Protein AF-A0A6U1QZK3-F1 (afdb_monomer_lite)

Radius of gyration: 14.7 Å; chains: 1; bounding box: 31×35×44 Å

pLDDT: mean 92.08, std 10.58, range [42.16, 98.56]

Sequence (124 aa):
GLCRVFQFDGSTWNQKGQTINGEVASDWSGYSVALSGNGDIVIIGAGFNDGNGANSGHARVYEYVATSSIWVQLGQSLVGKAAGDGFGWSVGISDDGSRVIGGAPEDNGVDAGHAVVYQLMSST

Secondary structure (DSSP, 8-state):
-EE--EEE-SS-EEE-SS-EE-SSTTS-TTSEEEE-TTS-EEEEEETT--BTBTT-BEEEEEEEETTTTEEEE-SS-EE-SSTT--BTSEEEE-TTSSEEEEEETTTTSTT--EEEEEEPPP--

Structure (mmCIF, N/CA/C/O backbone):
data_AF-A0A6U1QZK3-F1
#
_entry.id   AF-A0A6U1QZK3-F1
#
loop_
_atom_site.group_PDB
_atom_site.id
_atom_site.type_symbol
_atom_site.label_atom_id
_atom_site.label_alt_id
_atom_site.label_comp_id
_atom_site.label_asym_id
_atom_site.label_entity_id
_atom_site.label_seq_id
_atom_site.pdbx_PDB_ins_code
_atom_site.Cartn_x
_atom_site.Cartn_y
_atom_site.Cartn_z
_atom_site.occupancy
_atom_site.B_iso_or_equiv
_atom_site.auth_seq_id
_atom_site.auth_comp_id
_atom_site.auth_asym_id
_atom_site.auth_atom_id
_atom_site.pdbx_PDB_model_num
ATOM 1 N N . GLY A 1 1 ? 12.145 5.640 3.321 1.00 89.62 1 GLY A N 1
ATOM 2 C CA . GLY A 1 1 ? 11.098 6.498 3.909 1.00 89.62 1 GLY A CA 1
ATOM 3 C C . GLY A 1 1 ? 10.452 5.786 5.079 1.00 89.62 1 GLY A C 1
ATOM 4 O O . GLY A 1 1 ? 10.914 4.710 5.448 1.00 89.62 1 GLY A O 1
ATOM 5 N N . LEU A 1 2 ? 9.425 6.386 5.678 1.00 94.50 2 LEU A N 1
ATOM 6 C CA . LEU A 1 2 ? 8.644 5.783 6.759 1.00 94.50 2 LEU A CA 1
ATOM 7 C C . LEU A 1 2 ? 7.157 6.053 6.540 1.00 94.50 2 LEU A C 1
ATOM 9 O O . LEU A 1 2 ? 6.796 7.089 5.986 1.00 94.50 2 LEU A O 1
ATOM 13 N N . CYS A 1 3 ? 6.312 5.137 7.002 1.00 97.12 3 CYS A N 1
ATOM 14 C CA . CYS A 1 3 ? 4.866 5.302 7.040 1.00 97.12 3 CYS A CA 1
ATOM 15 C C . CYS A 1 3 ? 4.375 5.165 8.485 1.00 97.12 3 CYS A C 1
ATOM 17 O O . CYS A 1 3 ? 4.872 4.338 9.256 1.00 97.12 3 CYS A O 1
ATOM 19 N N . ARG A 1 4 ? 3.406 5.997 8.865 1.00 98.12 4 ARG A N 1
ATOM 20 C CA . ARG A 1 4 ? 2.735 5.949 10.165 1.00 98.12 4 ARG A CA 1
ATOM 21 C C . ARG A 1 4 ? 1.242 6.065 9.932 1.00 98.12 4 ARG A C 1
ATOM 23 O O . ARG A 1 4 ? 0.808 6.942 9.190 1.00 98.12 4 ARG A O 1
ATOM 30 N N . VAL A 1 5 ? 0.481 5.211 10.601 1.00 98.12 5 VAL A N 1
ATOM 31 C CA . VAL A 1 5 ? -0.978 5.280 10.611 1.00 98.12 5 VAL A CA 1
ATOM 32 C C . VAL A 1 5 ? -1.409 5.950 11.906 1.00 98.12 5 VAL A C 1
ATOM 34 O O . VAL A 1 5 ? -0.869 5.649 12.970 1.00 98.12 5 VAL A O 1
ATOM 37 N N . PHE A 1 6 ? -2.363 6.872 11.821 1.00 98.12 6 PHE A N 1
ATOM 38 C CA . PHE A 1 6 ? -2.933 7.554 12.978 1.00 98.12 6 PHE A CA 1
ATOM 39 C C . PHE A 1 6 ? -4.438 7.309 13.032 1.00 98.12 6 PHE A C 1
ATOM 41 O O . PHE A 1 6 ? -5.105 7.279 12.001 1.00 98.12 6 PHE A O 1
ATOM 48 N N . GLN A 1 7 ? -4.963 7.155 14.242 1.00 97.44 7 GLN A N 1
ATOM 49 C CA . GLN A 1 7 ? -6.381 7.009 14.527 1.00 97.44 7 GLN A CA 1
ATOM 50 C C . GLN A 1 7 ? -6.826 8.152 15.437 1.00 97.44 7 GLN A C 1
ATOM 52 O O . GLN A 1 7 ? -6.197 8.424 16.462 1.00 97.44 7 GLN A O 1
ATOM 57 N N . PHE A 1 8 ? -7.904 8.825 15.044 1.00 97.88 8 PHE A N 1
ATOM 58 C CA . PHE A 1 8 ? -8.538 9.848 15.862 1.00 97.88 8 PHE A CA 1
ATOM 59 C C . PHE A 1 8 ? -9.473 9.192 16.879 1.00 97.88 8 PHE A C 1
ATOM 61 O O . PHE A 1 8 ? -10.332 8.398 16.497 1.00 97.88 8 PHE A O 1
ATOM 68 N N . ASP A 1 9 ? -9.317 9.517 18.160 1.00 96.69 9 ASP A N 1
ATOM 69 C CA . ASP A 1 9 ? -10.134 8.950 19.246 1.00 96.69 9 ASP A CA 1
ATOM 70 C C . ASP A 1 9 ? -11.348 9.817 19.631 1.00 96.69 9 ASP A C 1
ATOM 72 O O . ASP A 1 9 ? -12.047 9.525 20.600 1.00 96.69 9 ASP A O 1
ATOM 76 N N . GLY A 1 10 ? -11.603 10.888 18.874 1.00 98.12 10 GLY A N 1
ATOM 77 C CA . GLY A 1 10 ? -12.589 11.917 19.211 1.00 98.12 10 GLY A CA 1
ATOM 78 C C . GLY A 1 10 ? -11.968 13.178 19.819 1.00 98.12 10 GLY A C 1
ATOM 79 O O . GLY A 1 10 ? -12.636 14.209 19.876 1.00 98.12 10 GLY A O 1
ATOM 80 N N . SER A 1 11 ? -10.695 13.127 20.222 1.00 97.94 11 SER A N 1
ATOM 81 C CA . SER A 1 11 ? -9.973 14.248 20.831 1.00 97.94 11 SER A CA 1
ATOM 82 C C . SER A 1 11 ? -8.589 14.486 20.225 1.00 97.94 11 SER A C 1
ATOM 84 O O . SER A 1 11 ? -8.246 15.629 19.915 1.00 97.94 11 SER A O 1
ATOM 86 N N . THR A 1 12 ? -7.807 13.429 19.998 1.00 98.38 12 THR A N 1
ATOM 87 C CA . THR A 1 12 ? -6.436 13.513 19.490 1.00 98.38 12 THR A CA 1
ATOM 88 C C . THR A 1 12 ? -6.171 12.477 18.407 1.00 98.38 12 THR A C 1
ATOM 90 O O . THR A 1 12 ? -6.818 11.433 18.315 1.00 98.38 12 THR A O 1
ATOM 93 N N . TRP A 1 13 ? -5.194 12.784 17.551 1.00 98.38 13 TRP A N 1
ATOM 94 C CA . TRP A 1 13 ? -4.629 11.824 16.609 1.00 98.38 13 TRP A CA 1
ATOM 95 C C . TRP A 1 13 ? -3.545 11.018 17.312 1.00 98.38 13 TRP A C 1
ATOM 97 O O . TRP A 1 13 ? -2.475 11.543 17.621 1.00 98.38 13 TRP A O 1
ATOM 107 N N . ASN A 1 14 ? -3.819 9.739 17.542 1.00 97.94 14 ASN A N 1
ATOM 108 C CA . ASN A 1 14 ? -2.888 8.817 18.178 1.00 97.94 14 ASN A CA 1
ATOM 109 C C . ASN A 1 14 ? -2.304 7.881 17.127 1.00 97.94 14 ASN A C 1
ATOM 111 O O . ASN A 1 14 ? -3.010 7.436 16.224 1.00 97.94 14 ASN A O 1
ATOM 115 N N . GLN A 1 15 ? -1.013 7.572 17.218 1.00 98.06 15 GLN A N 1
ATOM 116 C CA . GLN A 1 15 ? -0.415 6.623 16.284 1.00 98.06 15 GLN A CA 1
ATOM 117 C C . GLN A 1 15 ? -0.988 5.219 16.532 1.00 98.06 15 GLN A C 1
ATOM 119 O O . GLN A 1 15 ? -0.946 4.714 17.653 1.00 98.06 15 GLN A O 1
ATOM 124 N N . LYS A 1 16 ? -1.509 4.590 15.478 1.00 97.88 16 LYS A N 1
ATOM 125 C CA . LYS A 1 16 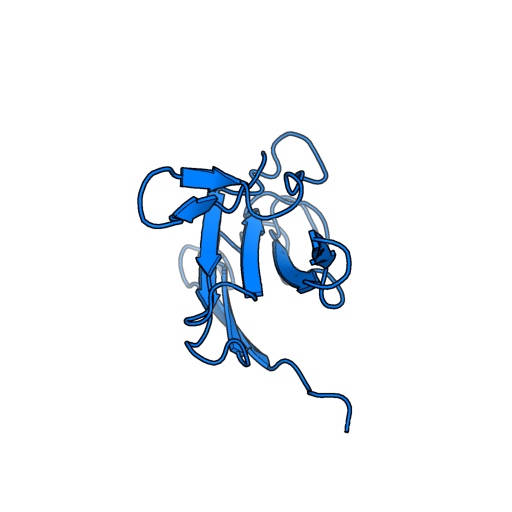? -2.022 3.219 15.488 1.00 97.88 16 LYS A CA 1
ATOM 126 C C . LYS A 1 16 ? -0.880 2.277 15.115 1.00 97.88 16 LYS A C 1
ATOM 128 O O . LYS A 1 16 ? -0.461 2.243 13.960 1.00 97.88 16 LYS A O 1
ATOM 133 N N . GLY A 1 17 ? -0.367 1.536 16.095 1.00 98.06 17 GLY A N 1
ATOM 134 C CA . GLY A 1 17 ? 0.755 0.606 15.930 1.00 98.06 17 GLY A CA 1
ATOM 135 C C . GLY A 1 17 ? 2.122 1.265 15.704 1.00 98.06 17 GLY A C 1
ATOM 136 O O . GLY A 1 17 ? 2.292 2.484 15.817 1.00 98.06 17 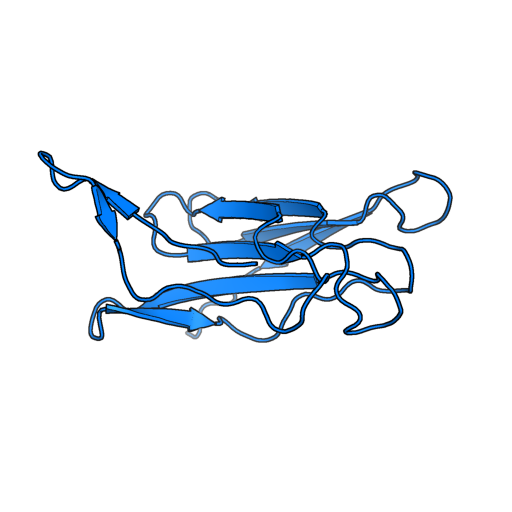GLY A O 1
ATOM 137 N N . GLN A 1 18 ? 3.137 0.448 15.409 1.00 98.38 18 GLN A N 1
ATOM 138 C CA . GLN A 1 18 ? 4.507 0.924 15.191 1.00 98.38 18 GLN A CA 1
ATOM 139 C C . GLN A 1 18 ? 4.686 1.650 13.844 1.00 98.38 18 GLN 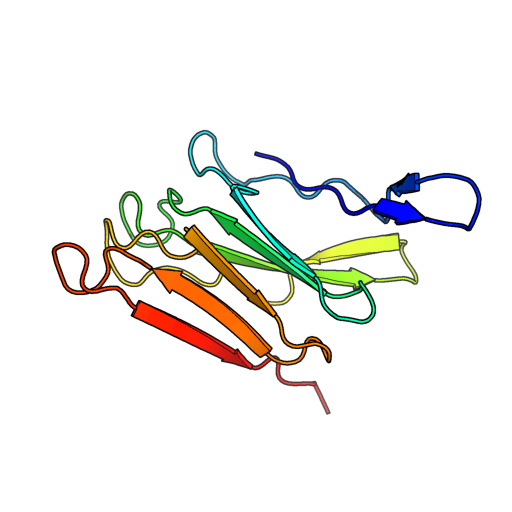A C 1
ATOM 141 O O . GLN A 1 18 ? 3.888 1.493 12.924 1.00 98.38 18 GLN A O 1
ATOM 146 N N . THR A 1 19 ? 5.773 2.423 13.712 1.00 98.38 19 THR A N 1
ATOM 147 C CA . THR A 1 19 ? 6.183 2.992 12.412 1.00 98.38 19 THR A CA 1
ATOM 148 C C . THR A 1 19 ? 6.567 1.856 11.462 1.00 98.38 19 THR A C 1
ATOM 150 O O . THR A 1 19 ? 7.350 0.982 11.835 1.00 98.38 19 THR A O 1
ATOM 153 N N . ILE A 1 20 ? 6.070 1.895 10.227 1.00 98.38 20 ILE A N 1
ATOM 154 C CA . ILE A 1 20 ? 6.466 0.964 9.171 1.00 98.38 20 ILE A CA 1
ATOM 155 C C . ILE A 1 20 ? 7.657 1.575 8.428 1.00 98.38 20 ILE A C 1
ATOM 157 O O . ILE A 1 20 ? 7.541 2.630 7.798 1.00 98.38 20 ILE A O 1
ATOM 161 N N . ASN A 1 21 ? 8.818 0.930 8.530 1.00 97.56 21 ASN A N 1
ATOM 162 C CA . ASN A 1 21 ? 10.058 1.418 7.930 1.00 97.56 21 ASN A CA 1
ATOM 163 C C . ASN A 1 21 ? 10.209 0.926 6.484 1.00 97.56 21 ASN A C 1
ATOM 165 O O . ASN A 1 21 ? 9.908 -0.228 6.167 1.00 97.56 21 ASN A O 1
ATOM 169 N N . GLY A 1 22 ? 10.716 1.799 5.611 1.00 95.81 22 GLY A N 1
ATOM 170 C CA . GLY A 1 22 ? 11.266 1.388 4.319 1.00 95.81 22 GLY A CA 1
ATOM 171 C C . GLY A 1 22 ? 12.481 0.470 4.482 1.00 95.81 22 GLY A C 1
ATOM 172 O O . GLY A 1 22 ? 13.102 0.450 5.543 1.00 95.81 22 GLY A O 1
ATOM 173 N N . GLU A 1 23 ? 12.805 -0.278 3.431 1.00 94.06 23 GLU A N 1
ATOM 174 C CA . GLU A 1 23 ? 13.850 -1.313 3.462 1.00 94.06 23 GLU A CA 1
ATOM 175 C C . GLU A 1 23 ? 15.238 -0.726 3.211 1.00 94.06 23 GLU A C 1
ATOM 177 O O . GLU A 1 23 ? 16.161 -0.962 3.990 1.00 94.06 23 GLU A O 1
ATOM 182 N N . VAL A 1 24 ? 15.368 0.086 2.157 1.00 94.31 24 VAL A N 1
ATOM 183 C CA . VAL A 1 24 ? 16.640 0.670 1.721 1.00 94.31 24 VAL A CA 1
ATOM 184 C C . VAL A 1 24 ? 16.492 2.182 1.509 1.00 94.31 24 VAL A C 1
ATOM 186 O O . VAL A 1 24 ? 15.394 2.729 1.331 1.00 94.31 24 VAL A O 1
ATOM 189 N N . ALA A 1 25 ? 17.612 2.899 1.626 1.00 93.75 25 ALA A N 1
ATOM 190 C CA . ALA A 1 25 ? 17.682 4.315 1.288 1.00 93.75 25 ALA A CA 1
ATOM 191 C C . ALA A 1 25 ? 17.373 4.521 -0.204 1.00 93.75 25 ALA A C 1
ATOM 193 O O . ALA A 1 25 ? 17.739 3.698 -1.028 1.00 93.75 25 ALA A O 1
ATOM 194 N N . SER A 1 26 ? 16.734 5.640 -0.546 1.00 93.62 26 SER A N 1
ATOM 195 C CA . SER A 1 26 ? 16.379 6.007 -1.929 1.00 93.62 26 SER A CA 1
ATOM 196 C C . SER A 1 26 ? 15.298 5.168 -2.632 1.00 93.62 26 SER A C 1
ATOM 198 O O . SER A 1 26 ? 14.822 5.615 -3.664 1.00 93.62 26 SER A O 1
ATOM 200 N N . ASP A 1 27 ? 14.763 4.107 -2.022 1.00 95.38 27 ASP A N 1
ATOM 201 C CA . ASP A 1 27 ? 13.615 3.353 -2.583 1.00 95.38 27 ASP A CA 1
ATOM 202 C C . ASP A 1 27 ? 12.278 4.111 -2.546 1.00 95.38 27 ASP A C 1
ATOM 204 O O . ASP A 1 27 ? 11.280 3.705 -3.140 1.00 95.38 27 ASP A O 1
ATOM 208 N N . TRP A 1 28 ? 12.230 5.190 -1.762 1.00 96.50 28 TRP A N 1
ATOM 209 C CA . TRP A 1 28 ? 11.054 6.052 -1.585 1.00 96.50 28 TRP A CA 1
ATOM 210 C C . TRP A 1 28 ? 9.818 5.316 -1.042 1.00 96.50 28 TRP A C 1
ATOM 212 O O . TRP A 1 28 ? 8.682 5.697 -1.307 1.00 96.50 28 TRP A O 1
ATOM 222 N N . SER A 1 29 ? 10.020 4.300 -0.197 1.00 97.25 29 SER A N 1
ATOM 223 C CA . SER A 1 29 ? 8.909 3.698 0.553 1.00 97.25 29 SER A CA 1
ATOM 224 C C . SER A 1 29 ? 8.131 4.756 1.338 1.00 97.25 29 SER A C 1
ATOM 226 O O . SER A 1 29 ? 8.727 5.549 2.081 1.00 97.25 29 SER A O 1
ATOM 228 N N . GLY A 1 30 ? 6.809 4.741 1.152 1.00 97.56 30 GLY A N 1
ATOM 229 C CA . GLY A 1 30 ? 5.882 5.739 1.681 1.00 97.56 30 GLY A CA 1
ATOM 230 C C . GLY A 1 30 ? 5.508 6.834 0.682 1.00 97.56 30 GLY A C 1
ATOM 231 O O . GLY A 1 30 ? 4.771 7.736 1.062 1.00 97.56 30 GLY A O 1
ATOM 232 N N . TYR A 1 31 ? 5.994 6.772 -0.565 1.00 97.62 31 TYR A N 1
ATOM 233 C CA . TYR A 1 31 ? 5.641 7.744 -1.603 1.00 97.62 31 TYR A CA 1
ATOM 234 C C . TYR A 1 31 ? 4.145 7.720 -1.938 1.00 97.62 31 TYR A C 1
ATOM 236 O O . TYR A 1 31 ? 3.518 8.768 -2.067 1.00 97.62 31 TYR A O 1
ATOM 244 N N . SER A 1 32 ? 3.566 6.523 -2.032 1.00 98.19 32 SER A N 1
ATOM 245 C CA . SER A 1 32 ? 2.132 6.316 -2.218 1.00 98.19 32 SER A CA 1
ATOM 246 C C . SER A 1 32 ? 1.597 5.409 -1.109 1.00 98.19 32 SER A C 1
ATOM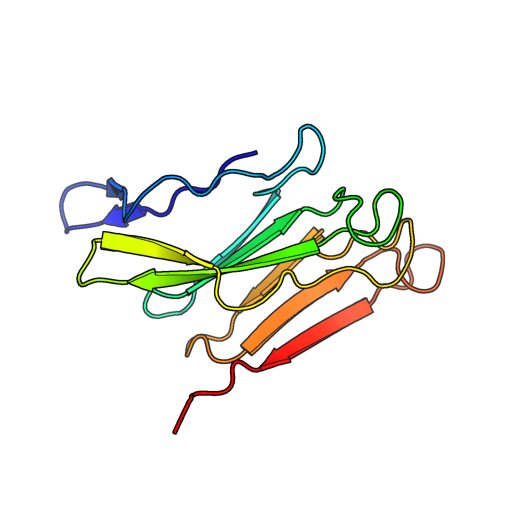 248 O O . SER A 1 32 ? 2.264 4.459 -0.685 1.00 98.19 32 SER A O 1
ATOM 250 N N . VAL A 1 33 ? 0.410 5.731 -0.592 1.00 98.38 33 VAL A N 1
ATOM 251 C CA . VAL A 1 33 ? -0.243 4.978 0.485 1.00 98.38 33 VAL A CA 1
ATOM 252 C C . VAL A 1 33 ? -1.749 4.917 0.255 1.00 98.38 33 VAL A C 1
ATOM 254 O O . VAL A 1 33 ? -2.343 5.887 -0.211 1.00 98.38 33 VAL A O 1
ATOM 257 N N . ALA A 1 34 ? -2.370 3.795 0.612 1.00 98.38 34 ALA A N 1
ATOM 258 C CA . ALA A 1 34 ? -3.824 3.659 0.658 1.00 98.38 34 ALA A CA 1
ATOM 259 C C . ALA A 1 34 ? -4.239 2.765 1.834 1.00 98.38 34 ALA A C 1
ATOM 261 O O . ALA A 1 34 ? -3.497 1.860 2.215 1.00 98.38 34 ALA A O 1
ATOM 262 N N . LEU A 1 35 ? -5.411 3.035 2.407 1.00 98.25 35 LEU A N 1
ATOM 263 C CA . LEU A 1 35 ? -5.932 2.390 3.612 1.00 98.25 35 LEU A CA 1
ATOM 264 C C . LEU A 1 35 ? -7.331 1.819 3.327 1.00 98.25 35 LEU A C 1
ATOM 266 O O . LEU A 1 35 ? -8.113 2.472 2.637 1.00 98.25 35 LEU A O 1
ATOM 270 N N . SER A 1 36 ? -7.636 0.621 3.831 1.00 98.00 36 SER A N 1
ATOM 271 C CA . SER A 1 36 ? -8.974 0.016 3.739 1.00 98.00 36 SER A CA 1
ATOM 272 C C . SER A 1 36 ? -10.014 0.824 4.524 1.00 98.00 36 SER A C 1
ATOM 274 O O . SER A 1 36 ? -9.668 1.611 5.408 1.00 98.00 36 SER A O 1
ATOM 276 N N . GLY A 1 37 ? -11.301 0.599 4.250 1.00 97.38 37 GLY A N 1
ATOM 277 C CA . GLY A 1 37 ? -12.408 1.342 4.862 1.00 97.38 37 GLY A CA 1
ATOM 278 C C . GLY A 1 37 ? -12.462 1.230 6.387 1.00 97.38 37 GLY A C 1
ATOM 279 O O . GLY A 1 37 ? -12.765 2.201 7.077 1.00 97.38 37 GLY A O 1
ATOM 280 N N . ASN A 1 38 ? -12.093 0.068 6.936 1.00 95.88 38 ASN A N 1
ATOM 281 C CA . ASN A 1 38 ? -11.979 -0.146 8.384 1.00 95.88 38 ASN A CA 1
ATOM 282 C C . ASN A 1 38 ? -10.651 0.347 8.992 1.00 95.88 38 ASN A C 1
ATOM 284 O O . ASN A 1 38 ? -10.507 0.383 10.213 1.00 95.88 38 ASN A O 1
ATOM 288 N N . GLY A 1 39 ? -9.673 0.729 8.170 1.00 97.12 39 GLY A N 1
ATOM 289 C CA . GLY A 1 39 ? -8.382 1.211 8.644 1.00 97.12 39 GLY A CA 1
ATOM 290 C C . GLY A 1 39 ? -7.422 0.135 9.156 1.00 97.12 39 GLY A C 1
ATOM 291 O O . GLY A 1 39 ? -6.493 0.478 9.894 1.00 97.12 39 GLY A O 1
ATOM 292 N N . ASP A 1 40 ? -7.650 -1.140 8.827 1.00 96.81 40 ASP A N 1
ATOM 293 C CA . ASP A 1 40 ? -6.846 -2.272 9.315 1.00 96.81 40 ASP A CA 1
ATOM 294 C C . ASP A 1 40 ? -5.902 -2.862 8.263 1.00 96.81 40 ASP A C 1
ATOM 296 O O . ASP A 1 40 ? -5.015 -3.627 8.628 1.00 96.81 40 ASP A O 1
ATOM 300 N N . ILE A 1 41 ? -6.030 -2.487 6.986 1.00 97.81 41 ILE A N 1
ATOM 301 C CA . ILE A 1 41 ? -5.086 -2.870 5.932 1.00 97.81 41 ILE A CA 1
ATOM 302 C C . ILE A 1 41 ? -4.542 -1.617 5.254 1.00 97.81 41 ILE A C 1
ATOM 304 O O . ILE A 1 41 ? -5.303 -0.746 4.834 1.00 97.81 41 ILE A O 1
ATOM 308 N N . VAL A 1 42 ? -3.219 -1.533 5.123 1.00 98.31 42 VAL A N 1
ATOM 309 C CA . VAL A 1 42 ? -2.525 -0.457 4.407 1.00 98.31 42 VAL A CA 1
ATOM 310 C C . VAL A 1 42 ? -1.646 -1.039 3.307 1.00 98.31 42 VAL A C 1
ATOM 312 O O . VAL A 1 42 ? -0.944 -2.024 3.524 1.00 98.31 42 VAL A O 1
ATOM 315 N N . ILE A 1 43 ? -1.650 -0.417 2.131 1.00 98.44 43 ILE A N 1
ATOM 316 C CA . ILE A 1 43 ? -0.660 -0.662 1.077 1.00 98.44 43 ILE A CA 1
ATOM 317 C C . ILE A 1 43 ? 0.276 0.542 0.971 1.00 98.44 43 ILE A C 1
ATOM 319 O O . ILE A 1 43 ? -0.166 1.690 1.006 1.00 98.44 43 ILE A O 1
ATOM 323 N N . ILE A 1 44 ? 1.575 0.270 0.865 1.00 98.56 44 ILE A N 1
ATOM 324 C CA . ILE A 1 44 ? 2.643 1.269 0.822 1.00 98.56 44 ILE A CA 1
ATOM 325 C C . ILE A 1 44 ? 3.496 1.011 -0.416 1.00 98.56 44 ILE A C 1
ATOM 327 O O . ILE A 1 44 ? 4.131 -0.040 -0.515 1.00 98.56 44 ILE A O 1
ATOM 331 N N . GLY A 1 45 ? 3.533 1.971 -1.335 1.00 98.00 45 GLY A N 1
ATOM 332 C CA . GLY A 1 45 ? 4.360 1.919 -2.535 1.00 98.00 45 GLY A CA 1
ATOM 333 C C . GLY A 1 45 ? 5.770 2.478 -2.333 1.00 98.00 45 GLY A C 1
ATOM 334 O O . GLY A 1 45 ? 6.016 3.336 -1.474 1.00 98.00 45 GLY A O 1
ATOM 335 N N . ALA A 1 46 ? 6.701 1.966 -3.135 1.00 97.88 46 ALA A N 1
ATOM 336 C CA . ALA A 1 46 ? 8.102 2.363 -3.204 1.00 97.88 46 ALA A CA 1
ATOM 337 C C . ALA A 1 46 ? 8.596 2.188 -4.654 1.00 97.88 46 ALA A C 1
ATOM 339 O O . ALA A 1 46 ? 9.166 1.153 -5.012 1.00 97.88 46 ALA A O 1
ATOM 340 N N . GLY A 1 47 ? 8.327 3.193 -5.494 1.00 96.50 47 GLY A N 1
ATOM 341 C CA . GLY A 1 47 ? 8.549 3.131 -6.944 1.00 96.50 47 GLY A CA 1
ATOM 342 C C . GLY A 1 47 ? 10.011 2.977 -7.376 1.00 96.50 47 GLY A C 1
ATOM 343 O O . GLY A 1 47 ? 10.261 2.567 -8.498 1.00 96.50 47 GLY A O 1
ATOM 344 N N . PHE A 1 48 ? 10.981 3.245 -6.498 1.00 96.81 48 PHE A N 1
ATOM 345 C CA . PHE A 1 48 ? 12.412 3.119 -6.810 1.00 96.81 48 PHE A CA 1
ATOM 346 C C . PHE A 1 48 ? 13.089 1.915 -6.160 1.00 96.81 48 PHE A C 1
ATOM 348 O O . PHE A 1 48 ? 14.308 1.836 -6.123 1.00 96.81 48 PHE A O 1
ATOM 355 N N . ASN A 1 49 ? 12.326 0.979 -5.607 1.00 96.81 49 ASN A N 1
ATOM 356 C CA . ASN A 1 49 ? 12.928 -0.233 -5.070 1.00 96.81 49 ASN A CA 1
ATOM 357 C C . ASN A 1 49 ? 13.525 -1.116 -6.175 1.00 96.81 49 ASN A C 1
ATOM 359 O O . ASN A 1 49 ? 12.968 -1.231 -7.268 1.00 96.81 49 ASN A O 1
ATOM 363 N N . ASP A 1 50 ? 14.623 -1.789 -5.840 1.00 95.50 50 ASP A N 1
ATOM 364 C CA . ASP A 1 50 ? 15.418 -2.581 -6.781 1.00 95.50 50 ASP A CA 1
ATOM 365 C C . ASP A 1 50 ? 15.135 -4.096 -6.730 1.00 95.50 50 ASP A C 1
ATOM 367 O O . ASP A 1 50 ? 15.883 -4.892 -7.304 1.00 95.50 50 ASP A O 1
ATOM 371 N N . GLY A 1 51 ? 14.072 -4.527 -6.038 1.00 89.38 51 GLY A N 1
ATOM 372 C CA . GLY A 1 51 ? 13.816 -5.931 -5.694 1.00 89.38 51 GLY A CA 1
ATOM 373 C C . GLY A 1 51 ? 13.740 -6.901 -6.880 1.00 89.38 51 GLY A C 1
ATOM 374 O O . GLY A 1 51 ? 14.028 -8.084 -6.706 1.00 89.38 51 GLY A O 1
ATOM 375 N N . ASN A 1 52 ? 13.402 -6.416 -8.080 1.00 91.88 52 ASN A N 1
ATOM 376 C CA . ASN A 1 52 ? 13.387 -7.205 -9.316 1.00 91.88 52 ASN A CA 1
ATOM 377 C C . ASN A 1 52 ? 14.100 -6.493 -10.490 1.00 91.88 52 ASN A C 1
ATOM 379 O O . ASN A 1 52 ? 13.740 -6.651 -11.656 1.00 91.88 52 ASN A O 1
ATOM 383 N N . GLY A 1 53 ? 15.116 -5.682 -10.180 1.00 93.75 53 GLY A N 1
ATOM 384 C CA . GLY A 1 53 ? 15.863 -4.865 -11.141 1.00 93.75 53 GLY A CA 1
ATOM 385 C C . GLY A 1 53 ? 15.846 -3.386 -10.767 1.00 93.75 53 GLY A C 1
ATOM 386 O O . GLY A 1 53 ? 14.975 -2.950 -10.015 1.00 93.75 53 GLY A O 1
ATOM 387 N N . ALA A 1 54 ? 16.806 -2.621 -11.296 1.00 95.12 54 ALA A N 1
ATOM 388 C CA . ALA A 1 54 ? 16.979 -1.207 -10.960 1.00 95.12 54 ALA A CA 1
ATOM 389 C C . ALA A 1 54 ? 15.675 -0.419 -11.160 1.00 95.12 54 ALA A C 1
ATOM 391 O O . ALA A 1 54 ? 15.128 -0.416 -12.263 1.00 95.12 54 ALA A O 1
ATOM 392 N N . ASN A 1 55 ? 15.183 0.237 -10.109 1.00 94.75 55 ASN A N 1
ATOM 393 C CA . ASN A 1 55 ? 13.934 0.999 -10.098 1.00 94.75 55 ASN A CA 1
ATOM 394 C C . ASN A 1 55 ? 12.717 0.216 -10.634 1.00 94.75 55 ASN A C 1
ATOM 396 O O . ASN A 1 55 ? 11.816 0.792 -11.242 1.00 94.75 55 ASN A O 1
ATOM 400 N N . SER A 1 56 ? 12.693 -1.108 -10.459 1.00 94.56 56 SER A N 1
ATOM 401 C CA . SER A 1 56 ? 11.524 -1.932 -10.814 1.00 94.56 56 SER A CA 1
ATOM 402 C C . SER A 1 56 ? 10.304 -1.586 -9.959 1.00 94.56 56 SER A C 1
ATOM 404 O O . SER A 1 56 ? 9.163 -1.682 -10.413 1.00 94.56 56 SER A O 1
ATOM 406 N N . GLY A 1 57 ? 10.548 -1.116 -8.738 1.00 96.75 57 GLY A N 1
ATOM 407 C CA . GLY A 1 57 ? 9.537 -0.712 -7.782 1.00 96.75 57 GLY A CA 1
ATOM 408 C C . GLY A 1 57 ? 8.874 -1.898 -7.083 1.00 96.75 57 GLY A C 1
ATOM 409 O O . GLY A 1 57 ? 8.882 -3.038 -7.553 1.00 96.75 57 GLY A O 1
ATOM 410 N N . HIS A 1 58 ? 8.284 -1.629 -5.921 1.00 96.50 58 HIS A N 1
ATOM 411 C CA . HIS A 1 58 ? 7.413 -2.585 -5.244 1.00 96.50 58 HIS A CA 1
ATOM 412 C C . HIS A 1 58 ? 6.340 -1.876 -4.406 1.00 96.50 58 HIS A C 1
ATOM 414 O O . HIS A 1 58 ? 6.403 -0.671 -4.146 1.00 96.50 58 HIS A O 1
ATOM 420 N N . ALA A 1 59 ? 5.366 -2.647 -3.932 1.00 97.62 59 ALA A N 1
ATOM 421 C CA . ALA A 1 59 ? 4.465 -2.253 -2.861 1.00 97.62 59 ALA A CA 1
ATOM 422 C C . ALA A 1 59 ? 4.384 -3.344 -1.788 1.00 97.62 59 ALA A C 1
ATOM 424 O O . ALA A 1 59 ? 4.512 -4.536 -2.075 1.00 97.62 59 ALA A O 1
ATOM 425 N N . ARG A 1 60 ? 4.149 -2.942 -0.540 1.00 97.50 60 ARG A N 1
ATOM 426 C CA . ARG A 1 60 ? 3.958 -3.856 0.594 1.00 97.50 60 ARG A CA 1
ATOM 427 C C . ARG A 1 60 ? 2.608 -3.610 1.237 1.00 97.50 60 ARG A C 1
ATOM 429 O O . ARG A 1 60 ? 2.213 -2.460 1.419 1.00 97.50 60 ARG A O 1
ATOM 436 N N . VAL A 1 61 ? 1.923 -4.695 1.576 1.00 98.12 61 VAL A N 1
ATOM 437 C CA . VAL A 1 61 ? 0.629 -4.675 2.260 1.00 98.12 61 VAL A CA 1
ATOM 438 C C . VAL A 1 61 ? 0.856 -5.056 3.714 1.00 98.12 61 VAL A C 1
ATOM 440 O O . VAL A 1 61 ? 1.580 -6.009 3.989 1.00 98.12 61 VAL A O 1
ATOM 443 N N . TYR A 1 62 ? 0.261 -4.317 4.641 1.00 98.06 62 TYR A N 1
ATOM 444 C CA . TYR A 1 62 ? 0.317 -4.601 6.069 1.00 98.06 62 TYR A CA 1
ATOM 445 C C . TYR A 1 62 ? -1.088 -4.695 6.641 1.00 98.06 62 TYR A C 1
ATOM 447 O O . TYR A 1 62 ? -1.949 -3.888 6.298 1.00 98.06 62 TYR A O 1
ATOM 455 N N . GLU A 1 63 ? -1.278 -5.640 7.552 1.00 97.75 63 GLU A N 1
ATOM 456 C CA . GLU A 1 63 ? -2.486 -5.810 8.350 1.00 97.75 63 GLU A CA 1
ATOM 457 C C . GLU A 1 63 ? -2.207 -5.419 9.805 1.00 97.75 63 GLU A C 1
ATOM 459 O O . GLU A 1 63 ? -1.141 -5.713 10.360 1.00 97.75 63 GLU A O 1
ATOM 464 N N . TYR A 1 64 ? -3.161 -4.734 10.427 1.00 98.25 64 TYR A N 1
ATOM 465 C CA . TYR A 1 64 ? -3.102 -4.382 11.834 1.00 98.25 64 TYR A CA 1
ATOM 466 C C . TYR A 1 64 ? -3.583 -5.543 12.705 1.00 98.25 64 TYR A C 1
ATOM 468 O O . TYR A 1 64 ? -4.758 -5.904 12.716 1.00 98.25 64 TYR A O 1
ATOM 476 N N . VAL A 1 65 ? -2.682 -6.084 13.518 1.00 97.44 65 VAL A N 1
ATOM 477 C CA . VAL A 1 65 ? -2.991 -7.133 14.489 1.00 97.44 65 VAL A CA 1
ATOM 478 C C . VAL A 1 65 ? -3.359 -6.483 15.819 1.00 97.44 65 VAL A C 1
ATOM 480 O O . VAL A 1 65 ? -2.490 -6.166 16.638 1.00 97.44 65 VAL A O 1
ATOM 483 N N . ALA A 1 66 ? -4.662 -6.292 16.042 1.00 96.25 66 ALA A N 1
ATOM 484 C CA . ALA A 1 66 ? -5.197 -5.562 17.194 1.00 96.25 66 ALA A CA 1
ATOM 485 C C . ALA A 1 66 ? -4.818 -6.158 18.562 1.00 96.25 66 ALA A C 1
ATOM 487 O O . ALA A 1 66 ? -4.678 -5.416 19.529 1.00 96.25 66 ALA A O 1
ATOM 488 N N . THR A 1 67 ? -4.609 -7.475 18.658 1.00 96.88 67 THR A N 1
ATOM 489 C CA . THR A 1 67 ? -4.234 -8.152 19.917 1.00 96.88 67 THR A CA 1
ATOM 490 C C . THR A 1 67 ? -2.839 -7.777 20.411 1.00 96.88 67 THR A C 1
ATOM 492 O O . THR A 1 67 ? -2.588 -7.786 21.613 1.00 96.88 67 THR A O 1
ATOM 495 N N . SER A 1 68 ? -1.938 -7.434 19.493 1.00 96.94 68 SER A N 1
ATOM 496 C CA . SER A 1 68 ? -0.561 -7.019 19.778 1.00 96.94 68 SER A CA 1
ATOM 497 C C . SER A 1 68 ? -0.296 -5.552 19.444 1.00 96.9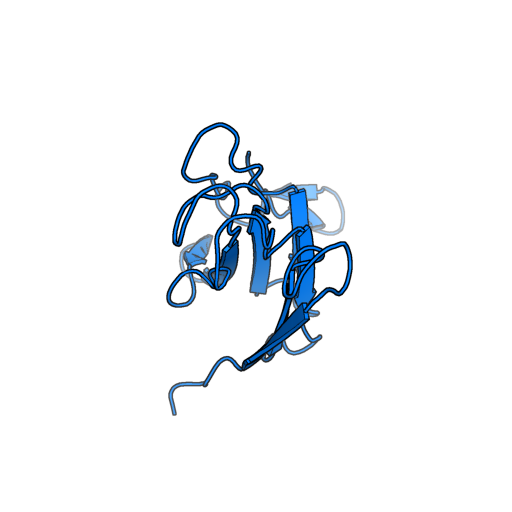4 68 SER A C 1
ATOM 499 O O . SER A 1 68 ? 0.809 -5.071 19.671 1.00 96.94 68 SER A O 1
ATOM 501 N N . SER A 1 69 ? -1.293 -4.838 18.919 1.00 96.75 69 SER A N 1
ATOM 502 C CA . SER A 1 69 ? -1.191 -3.450 18.461 1.00 96.75 69 SER A CA 1
ATOM 503 C C . SER A 1 69 ? -0.018 -3.208 17.506 1.00 96.75 69 SER A C 1
ATOM 505 O O . SER A 1 69 ? 0.700 -2.215 17.636 1.00 96.75 69 SER A O 1
ATOM 507 N N . ILE A 1 70 ? 0.189 -4.118 16.547 1.00 97.94 70 ILE A N 1
ATOM 508 C CA . ILE A 1 70 ? 1.274 -4.017 15.561 1.00 97.94 70 ILE A CA 1
ATOM 509 C C . ILE A 1 70 ? 0.780 -4.154 14.128 1.00 97.94 70 ILE A C 1
ATOM 511 O O . ILE A 1 70 ? -0.196 -4.845 13.859 1.00 97.94 70 ILE A O 1
ATOM 515 N N . TRP A 1 71 ? 1.511 -3.545 13.200 1.00 98.44 71 TRP A N 1
ATOM 516 C CA . TRP A 1 71 ? 1.391 -3.823 11.770 1.00 98.44 71 TRP A CA 1
ATOM 517 C C . TRP A 1 71 ? 2.259 -5.018 11.383 1.00 98.44 71 TRP A C 1
ATOM 519 O O . TRP A 1 71 ? 3.453 -5.037 11.687 1.00 98.44 71 TRP A O 1
ATOM 529 N N . VAL A 1 72 ? 1.688 -5.995 10.689 1.00 97.62 72 VAL A N 1
ATOM 530 C CA . VAL A 1 72 ? 2.403 -7.170 10.176 1.00 97.62 72 VAL A CA 1
ATOM 531 C C . VAL A 1 72 ? 2.272 -7.189 8.663 1.00 97.62 72 VAL A C 1
ATOM 533 O O . VAL A 1 72 ? 1.191 -6.950 8.135 1.00 97.62 72 VAL A O 1
ATOM 536 N N . GLN A 1 73 ? 3.378 -7.428 7.955 1.00 97.00 73 GLN A N 1
ATOM 537 C CA . GLN A 1 73 ? 3.330 -7.522 6.500 1.00 97.00 73 GLN A CA 1
ATOM 538 C C . GLN A 1 73 ? 2.505 -8.744 6.097 1.00 97.00 73 GLN A C 1
ATOM 540 O O . GLN A 1 73 ? 2.759 -9.858 6.558 1.00 97.00 73 GLN A O 1
ATOM 545 N N . LEU A 1 74 ? 1.527 -8.523 5.227 1.00 94.88 74 LEU A N 1
ATOM 546 C CA . LEU A 1 74 ? 0.642 -9.554 4.730 1.00 94.88 74 LEU A CA 1
ATOM 547 C C . LEU A 1 74 ? 1.210 -10.124 3.428 1.00 94.88 74 LEU A C 1
ATOM 549 O O . LEU A 1 74 ? 1.113 -9.515 2.364 1.00 94.88 74 LEU A O 1
ATOM 553 N N . GLY A 1 75 ? 1.820 -11.304 3.528 1.00 92.06 75 GLY A N 1
ATOM 554 C CA . GLY A 1 75 ? 2.450 -11.977 2.394 1.00 92.06 75 GLY A CA 1
ATOM 555 C C . GLY A 1 75 ? 3.774 -11.343 1.950 1.00 92.06 75 GLY A C 1
ATOM 556 O O . GLY A 1 75 ? 4.439 -10.627 2.698 1.00 92.06 75 GLY A O 1
ATOM 557 N N . GLN A 1 76 ? 4.188 -11.666 0.723 1.00 92.19 76 GLN A N 1
ATOM 558 C CA . GLN A 1 76 ? 5.412 -11.140 0.112 1.00 92.19 76 GLN A CA 1
ATOM 559 C C . GLN A 1 76 ? 5.183 -9.751 -0.497 1.00 92.19 76 GLN A C 1
ATOM 561 O O . GLN A 1 76 ? 4.049 -9.347 -0.753 1.00 92.19 76 GLN A O 1
ATOM 566 N N . SER A 1 77 ? 6.271 -9.026 -0.752 1.00 94.62 77 SER A N 1
ATOM 567 C CA . SER A 1 77 ? 6.240 -7.772 -1.508 1.00 94.62 77 SER A CA 1
ATOM 568 C C . SER A 1 77 ? 5.669 -7.977 -2.917 1.00 94.62 77 SER A C 1
ATOM 570 O O . SER A 1 77 ? 5.994 -8.949 -3.598 1.00 94.62 77 SER A O 1
ATOM 572 N N . LEU A 1 78 ? 4.844 -7.033 -3.368 1.00 94.44 78 LEU A N 1
ATOM 573 C CA . LEU A 1 78 ? 4.325 -6.968 -4.731 1.00 94.44 78 LEU A CA 1
ATOM 574 C C . LEU A 1 78 ? 5.355 -6.234 -5.591 1.00 94.44 78 LEU A C 1
ATOM 576 O O . LEU A 1 78 ? 5.481 -5.018 -5.471 1.00 94.44 78 LEU A O 1
ATOM 580 N N . VAL A 1 79 ? 6.124 -6.958 -6.400 1.00 92.19 79 VAL A N 1
ATOM 581 C CA . VAL A 1 79 ? 7.273 -6.408 -7.143 1.00 92.19 79 VAL A CA 1
ATOM 582 C C . VAL A 1 79 ? 6.921 -6.070 -8.593 1.00 92.19 79 VAL A C 1
ATOM 584 O O . VAL A 1 79 ? 6.103 -6.752 -9.216 1.00 92.19 79 VAL A O 1
ATOM 587 N N . GLY A 1 80 ? 7.550 -5.022 -9.134 1.00 90.62 80 GLY A N 1
ATOM 588 C CA . GLY A 1 80 ? 7.528 -4.720 -10.566 1.00 90.62 80 GLY A CA 1
ATOM 589 C C . GLY A 1 80 ? 8.180 -5.828 -11.392 1.00 90.62 80 GLY A C 1
ATOM 590 O O . GLY A 1 80 ? 8.909 -6.671 -10.864 1.00 90.62 80 GLY A O 1
ATOM 591 N N . LYS A 1 81 ? 7.890 -5.877 -12.695 1.00 89.50 81 LYS A N 1
ATOM 592 C CA . LYS A 1 81 ? 8.277 -7.014 -13.545 1.00 89.50 81 LYS A CA 1
ATOM 593 C C . LYS A 1 81 ? 9.673 -6.845 -14.135 1.00 89.50 81 LYS A C 1
ATOM 595 O O . LYS A 1 81 ? 10.367 -7.846 -14.308 1.00 89.50 81 LYS A O 1
ATOM 600 N N . ALA A 1 82 ? 10.066 -5.614 -14.438 1.00 90.56 82 ALA A N 1
ATOM 601 C CA . ALA A 1 82 ? 11.329 -5.271 -15.063 1.00 90.56 82 ALA A CA 1
ATOM 602 C C . ALA A 1 82 ? 11.923 -3.976 -14.489 1.00 90.56 82 ALA A C 1
ATOM 604 O O . ALA A 1 82 ? 11.283 -3.221 -13.758 1.00 90.56 82 ALA A O 1
ATOM 605 N N . ALA A 1 83 ? 13.197 -3.742 -14.804 1.00 92.81 83 ALA A N 1
ATOM 606 C CA . ALA A 1 83 ? 13.899 -2.527 -14.417 1.00 92.81 83 ALA A CA 1
ATOM 607 C C . ALA A 1 83 ? 13.250 -1.293 -15.060 1.00 92.81 83 ALA A C 1
ATOM 609 O O . ALA A 1 83 ? 12.985 -1.283 -16.260 1.00 92.81 83 ALA A O 1
ATOM 610 N N . GLY A 1 84 ? 13.063 -0.243 -14.265 1.00 90.12 84 GLY A N 1
ATOM 611 C CA . GLY A 1 84 ? 12.475 1.020 -14.698 1.00 90.12 84 GLY A CA 1
ATOM 612 C C . GLY A 1 84 ? 10.955 1.105 -14.580 1.00 90.12 84 GLY A C 1
ATOM 613 O O . GLY A 1 84 ? 10.474 2.225 -14.534 1.00 90.12 84 GLY A O 1
ATOM 614 N N . ASP A 1 85 ? 10.225 -0.012 -14.451 1.00 90.81 85 ASP A N 1
ATOM 615 C CA . ASP A 1 85 ? 8.748 -0.058 -14.426 1.00 90.81 85 ASP A CA 1
ATOM 616 C C . ASP A 1 85 ? 8.108 0.872 -13.378 1.00 90.81 85 ASP A C 1
ATOM 618 O O . ASP A 1 85 ? 7.007 1.405 -13.568 1.00 90.81 85 ASP A O 1
ATOM 622 N N . GLY A 1 86 ? 8.778 1.031 -12.234 1.00 93.38 86 GLY A N 1
ATOM 623 C CA . GLY A 1 86 ? 8.317 1.883 -11.151 1.00 93.38 86 GLY A CA 1
ATOM 624 C C . GLY A 1 86 ? 7.042 1.393 -10.454 1.00 93.38 86 GLY A C 1
ATOM 625 O O . GLY A 1 86 ? 6.177 2.187 -10.079 1.00 93.38 86 GLY A O 1
ATOM 626 N N . PHE A 1 87 ? 6.863 0.085 -10.273 1.00 95.88 87 PHE A N 1
ATOM 627 C CA . PHE A 1 87 ? 5.678 -0.422 -9.579 1.00 95.88 87 PHE A CA 1
ATOM 628 C C . PHE A 1 87 ? 5.542 0.181 -8.167 1.00 95.88 87 PHE A C 1
ATOM 630 O O . PHE A 1 87 ? 6.493 0.234 -7.391 1.00 95.88 87 PHE A O 1
ATOM 637 N N . GLY A 1 88 ? 4.338 0.634 -7.815 1.00 96.62 88 GLY A N 1
ATOM 638 C CA . GLY A 1 88 ? 4.074 1.294 -6.535 1.00 96.62 88 GLY A CA 1
ATOM 639 C C . GLY A 1 88 ? 4.229 2.818 -6.567 1.00 96.62 88 GLY A C 1
ATOM 640 O O . GLY A 1 88 ? 4.099 3.457 -5.522 1.00 96.62 88 GLY A O 1
ATOM 641 N N . TRP A 1 89 ? 4.431 3.437 -7.737 1.00 96.69 89 TRP A N 1
ATOM 642 C CA . TRP A 1 89 ? 4.256 4.890 -7.892 1.00 96.69 89 TRP A CA 1
ATOM 643 C C . TRP A 1 89 ? 2.838 5.347 -7.535 1.00 96.69 89 TRP A C 1
ATOM 645 O O . TRP A 1 89 ? 2.654 6.407 -6.938 1.00 96.69 89 TRP A O 1
ATOM 655 N N . SER A 1 90 ? 1.842 4.513 -7.827 1.00 96.88 90 SER A N 1
ATOM 656 C CA . SER A 1 90 ? 0.473 4.655 -7.340 1.00 96.88 90 SER A CA 1
ATOM 657 C C . SER A 1 90 ? -0.009 3.337 -6.744 1.00 96.88 90 SER A C 1
ATOM 659 O O . SER A 1 90 ? 0.355 2.259 -7.216 1.00 96.88 90 SER A O 1
ATOM 661 N N . VAL A 1 91 ? -0.815 3.418 -5.687 1.00 98.19 91 VAL A N 1
ATOM 662 C CA . VAL A 1 91 ? -1.430 2.254 -5.042 1.00 98.19 91 VAL A CA 1
ATOM 663 C C . VAL A 1 91 ? -2.885 2.542 -4.699 1.00 98.19 91 VAL A C 1
ATOM 665 O O . VAL A 1 91 ? -3.280 3.696 -4.536 1.00 98.19 91 VAL A O 1
ATOM 668 N N . GLY A 1 92 ? -3.678 1.486 -4.569 1.00 98.06 92 GLY A N 1
ATOM 669 C CA . GLY A 1 92 ? -5.057 1.553 -4.106 1.00 98.06 92 GLY A CA 1
ATOM 670 C C . GLY A 1 92 ? -5.461 0.272 -3.391 1.00 98.06 92 GLY A C 1
ATOM 671 O O . GLY A 1 92 ? -4.820 -0.769 -3.543 1.00 98.06 92 GLY A O 1
ATOM 672 N N . ILE A 1 93 ? -6.530 0.354 -2.611 1.00 97.88 93 ILE A N 1
ATOM 673 C CA . ILE A 1 93 ? -7.105 -0.771 -1.877 1.00 97.88 93 ILE A CA 1
ATOM 674 C C . ILE A 1 93 ? -8.631 -0.666 -1.910 1.00 97.88 93 ILE A C 1
ATOM 676 O O . ILE A 1 93 ? -9.173 0.440 -1.938 1.00 97.88 93 ILE A O 1
ATOM 680 N N . SER A 1 94 ? -9.322 -1.804 -1.976 1.00 97.12 94 SER A N 1
ATOM 681 C CA . SER A 1 94 ? -10.778 -1.850 -1.859 1.00 97.12 94 SER A CA 1
ATOM 682 C C . SER A 1 94 ? -11.226 -1.531 -0.433 1.00 97.12 94 SER A C 1
ATOM 684 O O . SER A 1 94 ? -10.478 -1.703 0.528 1.00 97.12 94 SER A O 1
ATOM 686 N N . ASP A 1 95 ? -12.471 -1.078 -0.289 1.00 96.88 95 ASP A N 1
ATOM 687 C CA . ASP A 1 95 ? -13.041 -0.703 1.010 1.00 96.88 95 ASP A CA 1
ATOM 688 C C . ASP A 1 95 ? -13.001 -1.861 2.024 1.00 96.88 95 ASP A C 1
ATOM 690 O O . ASP A 1 95 ? -12.565 -1.691 3.161 1.00 96.88 95 ASP A O 1
ATOM 694 N N . ASP A 1 96 ? -13.335 -3.071 1.567 1.00 94.94 96 ASP A N 1
ATOM 695 C CA . ASP A 1 96 ? -13.270 -4.313 2.348 1.00 94.94 96 ASP A CA 1
ATOM 696 C C . ASP A 1 96 ? -11.839 -4.839 2.574 1.00 94.94 96 ASP A C 1
ATOM 698 O O . ASP A 1 96 ? -11.653 -5.873 3.210 1.00 94.94 96 ASP A 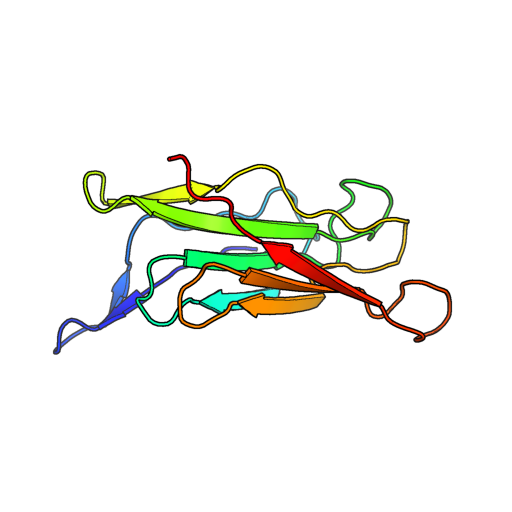O 1
ATOM 702 N N . GLY A 1 97 ? -10.826 -4.167 2.021 1.00 95.00 97 GLY A N 1
ATOM 703 C CA . GLY A 1 97 ? -9.426 -4.559 2.109 1.00 95.00 97 GLY A CA 1
ATOM 704 C C . GLY A 1 97 ? -9.044 -5.793 1.288 1.00 95.00 97 GLY A C 1
ATOM 705 O O . GLY A 1 97 ? -7.866 -6.121 1.231 1.00 95.00 97 GLY A O 1
ATOM 706 N N . SER A 1 98 ? -9.987 -6.470 0.621 1.00 93.69 98 SER A N 1
ATOM 707 C CA . SER A 1 98 ? -9.742 -7.763 -0.036 1.00 93.69 98 SER A CA 1
ATOM 708 C C . SER A 1 98 ? -8.934 -7.666 -1.333 1.00 93.69 98 SER A C 1
ATOM 710 O O . SER A 1 98 ? -8.401 -8.673 -1.806 1.00 93.69 98 SER A O 1
ATOM 712 N N . ARG A 1 99 ? -8.834 -6.474 -1.932 1.00 95.31 99 ARG A N 1
ATOM 713 C CA . ARG A 1 99 ? -8.104 -6.232 -3.179 1.00 95.31 99 ARG A CA 1
ATOM 714 C C . ARG A 1 99 ? -7.186 -5.037 -3.048 1.00 95.31 99 ARG A C 1
ATOM 716 O O . ARG A 1 99 ? -7.585 -3.996 -2.538 1.00 95.31 99 ARG A O 1
ATOM 723 N N . VAL A 1 100 ? -5.997 -5.157 -3.617 1.00 96.44 100 VAL A N 1
ATOM 724 C CA . VAL A 1 100 ? -5.058 -4.044 -3.769 1.00 96.44 100 VAL A CA 1
ATOM 725 C C . VAL A 1 100 ? -4.669 -3.880 -5.227 1.00 96.44 100 VAL A C 1
ATOM 727 O O . VAL A 1 100 ? -4.700 -4.838 -6.000 1.00 96.44 100 VAL A O 1
ATOM 730 N N . ILE A 1 101 ? -4.296 -2.665 -5.607 1.00 96.25 101 ILE A N 1
ATOM 731 C CA . ILE A 1 101 ? -3.772 -2.344 -6.931 1.00 96.25 101 ILE A CA 1
ATOM 732 C C . ILE A 1 101 ? -2.474 -1.559 -6.789 1.00 96.25 101 ILE A C 1
ATOM 734 O O . ILE A 1 101 ? -2.349 -0.727 -5.891 1.00 96.25 101 ILE A O 1
ATOM 738 N N . GLY A 1 102 ? -1.517 -1.821 -7.674 1.00 96.06 102 GLY A N 1
ATOM 739 C CA . GLY A 1 102 ? -0.323 -0.996 -7.837 1.00 96.06 102 GLY A CA 1
ATOM 740 C C . GLY A 1 102 ? -0.124 -0.624 -9.301 1.00 96.06 102 GLY A C 1
ATOM 741 O O . GLY A 1 102 ? -0.356 -1.450 -10.189 1.00 96.06 102 GLY A O 1
ATOM 742 N N . GLY A 1 103 ? 0.262 0.626 -9.539 1.00 94.62 103 GLY A N 1
ATOM 743 C CA . GLY A 1 103 ? 0.611 1.157 -10.850 1.00 94.62 103 GLY A CA 1
ATOM 744 C C . GLY A 1 103 ? 2.120 1.156 -11.081 1.00 94.62 103 GLY A C 1
ATOM 745 O O . GLY A 1 103 ? 2.886 1.462 -10.167 1.00 94.62 103 GLY A O 1
ATOM 746 N N . ALA A 1 104 ? 2.511 0.830 -12.307 1.00 93.81 104 ALA A N 1
ATOM 747 C CA . ALA A 1 104 ? 3.860 0.877 -12.857 1.00 93.81 104 ALA A CA 1
ATOM 748 C C . ALA A 1 104 ? 3.815 1.751 -14.126 1.00 93.81 104 ALA A C 1
ATOM 750 O O . ALA A 1 104 ? 3.503 1.234 -15.199 1.00 93.81 104 ALA A O 1
ATOM 751 N N . PRO A 1 105 ? 3.975 3.082 -14.008 1.00 88.69 105 PRO A N 1
ATOM 752 C CA . PRO A 1 105 ? 3.790 4.027 -15.113 1.00 88.69 105 PRO A CA 1
ATOM 753 C C . PRO A 1 105 ? 4.754 3.813 -16.288 1.00 88.69 105 PRO A C 1
ATOM 755 O O . PRO A 1 105 ? 4.427 4.205 -17.401 1.00 88.69 105 PRO A O 1
ATOM 758 N N . GLU A 1 106 ? 5.883 3.148 -16.058 1.00 86.25 106 GLU A N 1
ATOM 759 C CA . GLU A 1 106 ? 6.943 2.956 -17.053 1.00 86.25 106 GLU A CA 1
ATOM 760 C C . GLU A 1 106 ? 6.957 1.523 -17.637 1.00 86.25 106 GLU A C 1
ATOM 762 O O . GLU A 1 106 ? 7.803 1.193 -18.469 1.00 86.25 106 GLU A O 1
ATOM 767 N N . ASP A 1 107 ? 6.034 0.646 -17.207 1.00 78.50 107 ASP A N 1
ATOM 768 C CA . ASP A 1 107 ? 5.916 -0.720 -17.748 1.00 78.50 107 ASP A CA 1
ATOM 769 C C . ASP A 1 107 ? 5.440 -0.676 -19.221 1.00 78.50 107 ASP A C 1
ATOM 771 O O . ASP A 1 107 ? 4.525 0.071 -19.574 1.00 78.50 107 ASP A O 1
ATOM 775 N N . ASN A 1 108 ? 6.031 -1.528 -20.070 1.00 65.44 108 ASN A N 1
ATOM 776 C CA . ASN A 1 108 ? 5.834 -1.651 -21.530 1.00 65.44 108 ASN A CA 1
ATOM 777 C C . ASN A 1 108 ? 6.312 -0.485 -22.425 1.00 65.44 108 ASN A C 1
ATOM 779 O O . ASN A 1 108 ? 5.800 -0.301 -23.534 1.00 65.44 108 ASN A O 1
ATOM 783 N N . GLY A 1 109 ? 7.360 0.233 -22.020 1.00 66.06 109 GLY A N 1
ATOM 784 C CA . GLY A 1 109 ? 7.976 1.302 -22.818 1.00 66.06 109 GLY A CA 1
ATOM 785 C C . GLY A 1 109 ? 7.494 2.690 -22.398 1.00 66.06 109 GLY A C 1
ATOM 786 O O . GLY A 1 109 ? 6.759 2.810 -21.427 1.00 66.06 109 GLY A O 1
ATOM 787 N N . VAL A 1 110 ? 7.931 3.737 -23.113 1.00 57.78 110 VAL A N 1
ATOM 788 C CA . VAL A 1 110 ? 7.772 5.142 -22.680 1.00 57.78 110 VAL A CA 1
ATOM 789 C C . VAL A 1 110 ? 6.303 5.466 -22.372 1.00 57.78 110 VAL A C 1
ATOM 791 O O . VAL A 1 110 ? 5.487 5.556 -23.290 1.00 57.78 110 VAL A O 1
ATOM 794 N N . ASP A 1 111 ? 5.999 5.624 -21.082 1.00 59.22 111 ASP A N 1
ATOM 795 C CA . ASP A 1 111 ? 4.710 6.037 -20.511 1.00 59.22 111 ASP A CA 1
ATOM 796 C C . ASP A 1 111 ? 3.479 5.167 -20.860 1.00 59.22 111 ASP A C 1
ATOM 798 O O . ASP A 1 111 ? 2.341 5.642 -20.783 1.00 59.22 111 ASP A O 1
ATOM 802 N N . ALA A 1 112 ? 3.649 3.900 -21.264 1.00 69.19 112 ALA A N 1
ATOM 803 C CA . ALA A 1 112 ? 2.502 3.046 -21.609 1.00 69.19 112 ALA A CA 1
ATOM 804 C C . ALA A 1 112 ? 1.674 2.649 -20.370 1.00 69.19 112 ALA A C 1
ATOM 806 O O . ALA A 1 112 ? 0.440 2.637 -20.425 1.00 69.19 112 ALA A O 1
ATOM 807 N N . GLY A 1 113 ? 2.358 2.377 -19.255 1.00 71.12 113 GLY A N 1
ATOM 808 C CA . GLY A 1 113 ? 1.779 2.117 -17.944 1.00 71.12 113 GLY A CA 1
ATOM 809 C C . GLY A 1 113 ? 1.094 0.752 -17.789 1.00 71.12 113 GLY A C 1
ATOM 810 O O . GLY A 1 113 ? 0.408 0.245 -18.676 1.00 71.12 113 GLY A O 1
ATOM 811 N N . HIS A 1 114 ? 1.210 0.161 -16.599 1.00 78.94 114 HIS A N 1
ATOM 812 C CA . HIS A 1 114 ? 0.487 -1.053 -16.208 1.00 78.94 114 HIS A CA 1
ATOM 813 C C . HIS A 1 114 ? -0.101 -0.917 -14.799 1.00 78.94 114 HIS A C 1
ATOM 815 O O . HIS A 1 114 ? 0.515 -0.333 -13.910 1.00 78.94 114 HIS A O 1
ATOM 821 N N . ALA A 1 115 ? -1.273 -1.512 -14.555 1.00 77.75 115 ALA A N 1
ATOM 822 C CA . ALA A 1 115 ? -1.839 -1.657 -13.214 1.00 77.75 115 ALA A CA 1
ATOM 823 C C . ALA A 1 115 ? -2.150 -3.132 -12.921 1.00 77.75 115 ALA A C 1
ATOM 825 O O . ALA A 1 115 ? -2.793 -3.806 -13.724 1.00 77.75 115 ALA A O 1
ATOM 826 N N . VAL A 1 116 ? -1.671 -3.653 -11.786 1.00 81.38 116 VAL A N 1
ATOM 827 C CA . VAL A 1 116 ? -1.905 -5.051 -11.372 1.00 81.38 116 VAL A CA 1
ATOM 828 C C . VAL A 1 116 ? -2.831 -5.073 -10.162 1.00 81.38 116 VAL A C 1
ATOM 830 O O . VAL A 1 116 ? -2.527 -4.423 -9.163 1.00 81.38 116 VAL A O 1
ATOM 833 N N . VAL A 1 117 ? -3.918 -5.847 -10.232 1.00 79.75 117 VAL A N 1
ATOM 834 C CA . VAL A 1 117 ? -4.815 -6.108 -9.095 1.00 79.75 117 VAL A CA 1
ATOM 835 C C . VAL A 1 117 ? -4.450 -7.441 -8.447 1.00 79.75 117 VAL A C 1
ATOM 837 O O . VAL A 1 117 ? -4.365 -8.459 -9.131 1.00 79.75 117 VAL A O 1
ATOM 840 N N . TYR A 1 118 ? -4.294 -7.439 -7.126 1.00 79.81 118 TYR A N 1
ATOM 841 C CA . TYR A 1 118 ? -4.083 -8.632 -6.308 1.00 79.81 118 TYR A CA 1
ATOM 842 C C . TYR A 1 118 ? -5.274 -8.831 -5.374 1.00 79.81 118 TYR A C 1
ATOM 844 O O . TYR A 1 118 ? -5.843 -7.857 -4.881 1.00 79.81 118 TYR A O 1
ATOM 852 N N . GLN A 1 119 ? -5.636 -10.088 -5.116 1.00 80.94 119 GLN A N 1
ATOM 853 C CA . GLN A 1 119 ? -6.685 -10.450 -4.167 1.00 80.94 119 GLN A CA 1
ATOM 854 C C . GLN A 1 119 ? -6.078 -11.183 -2.971 1.00 80.94 119 GLN A C 1
ATOM 856 O O . GLN A 1 119 ? -5.350 -12.161 -3.141 1.00 80.94 119 GLN A O 1
ATOM 861 N N . LEU A 1 120 ? -6.393 -10.714 -1.765 1.00 75.12 120 LEU A N 1
ATOM 862 C CA . LEU A 1 120 ? -6.046 -11.397 -0.526 1.00 75.12 120 LEU A CA 1
ATOM 863 C C . LEU A 1 120 ? -6.979 -12.599 -0.369 1.00 75.12 120 LEU A C 1
ATOM 865 O O . LEU A 1 120 ? -8.201 -12.451 -0.325 1.00 75.12 120 LEU A O 1
ATOM 869 N N . MET A 1 121 ? -6.415 -13.803 -0.327 1.00 69.62 121 MET A N 1
ATOM 870 C CA . MET A 1 121 ? -7.193 -15.004 -0.037 1.00 69.62 121 MET A CA 1
ATOM 871 C C . MET A 1 121 ? -7.353 -15.127 1.478 1.00 69.62 121 MET A C 1
ATOM 873 O O . MET A 1 121 ? -6.355 -15.250 2.186 1.00 69.62 121 MET A O 1
ATOM 877 N N . SER A 1 122 ? -8.589 -15.116 1.984 1.00 58.25 122 SER A N 1
ATOM 878 C CA . SER A 1 122 ? -8.841 -15.542 3.362 1.00 58.25 122 SER A CA 1
ATOM 879 C C . SER A 1 122 ? -8.483 -17.019 3.498 1.00 58.25 122 SER A C 1
ATOM 881 O O . SER A 1 122 ? -8.943 -17.846 2.710 1.00 58.25 122 SER A O 1
ATOM 883 N N . SER A 1 123 ? -7.682 -17.359 4.507 1.00 54.31 123 SER A N 1
ATOM 884 C CA . SER A 1 123 ? -7.555 -18.744 4.950 1.00 54.31 123 SER A CA 1
ATOM 885 C C . SER A 1 123 ? -8.904 -19.185 5.521 1.00 54.31 123 SER A C 1
ATOM 887 O O . SER A 1 123 ? -9.324 -18.671 6.559 1.00 54.31 123 SER A O 1
ATOM 889 N N . THR A 1 124 ? -9.592 -20.075 4.808 1.00 42.16 124 THR A N 1
ATOM 890 C CA . THR A 1 124 ? -10.745 -20.833 5.317 1.00 42.16 124 THR A CA 1
ATOM 891 C C . THR A 1 124 ? -10.318 -21.828 6.379 1.00 42.16 124 THR A C 1
ATOM 893 O O . THR A 1 124 ? -9.266 -22.470 6.150 1.00 42.16 124 THR A O 1
#

Foldseek 3Di:
DKDWDWDDPPDDTHTQADIHDDDDPPQPWQLEKEAAQVRFKMKTWRQQDQPQHGSLTWIWMWGQDPVVSHTDTDDDIGTHHYHQQRWRNYKYAYNRRQKIKTKRQCPPHDRPIDIDMDGDDDDD

InterPro domains:
  IPR011043 Galactose oxidase/kelch, beta-propeller [SSF50965] (3-111)
  IPR013517 FG-GAP repeat [PF14312] (25-62)
  IPR028994 Integrin alpha, N-terminal [G3DSA:2.130.10.130] (2-124)

Organism: Cyclophora tenuis (NCBI:txid216820)